Protein AF-A0A914UK37-F1 (afdb_monomer)

Mean predicted aligned error: 8.88 Å

Organism: NCBI:txid2011161

Structure (mmCIF, N/CA/C/O backbone):
data_AF-A0A914UK37-F1
#
_entry.id   AF-A0A914UK37-F1
#
loop_
_atom_site.group_PDB
_atom_site.id
_atom_site.type_symbol
_atom_site.label_atom_id
_atom_site.label_alt_id
_atom_site.label_comp_id
_atom_site.label_asym_id
_atom_site.label_entity_id
_atom_site.label_seq_id
_atom_site.pdbx_PDB_ins_code
_atom_site.Cartn_x
_atom_site.Cartn_y
_atom_site.Cartn_z
_atom_site.occupancy
_atom_site.B_iso_or_equiv
_atom_site.auth_seq_id
_atom_site.auth_comp_id
_atom_site.auth_asym_id
_atom_site.auth_atom_id
_atom_site.pdbx_PDB_model_num
ATOM 1 N N . MET A 1 1 ? 10.185 -21.151 -30.462 1.00 89.12 1 MET A N 1
ATOM 2 C CA . MET A 1 1 ? 11.254 -20.774 -31.412 1.00 89.12 1 MET A CA 1
ATOM 3 C C . MET A 1 1 ? 10.886 -21.357 -32.762 1.00 89.12 1 MET A C 1
ATOM 5 O O . MET A 1 1 ? 10.387 -22.476 -32.774 1.00 89.12 1 MET A O 1
ATOM 9 N N . THR A 1 2 ? 11.044 -20.602 -33.846 1.00 94.75 2 THR A N 1
ATOM 10 C CA . THR A 1 2 ? 10.655 -21.024 -35.210 1.00 94.75 2 THR A CA 1
ATOM 11 C C . THR A 1 2 ? 11.755 -21.825 -35.913 1.00 94.75 2 THR A C 1
ATOM 13 O O . THR A 1 2 ? 11.451 -22.645 -36.771 1.00 94.75 2 THR A O 1
ATOM 16 N N . GLY A 1 3 ? 13.015 -21.637 -35.502 1.00 95.25 3 GLY A N 1
ATOM 17 C CA . GLY A 1 3 ? 14.198 -22.270 -36.097 1.00 95.25 3 GLY A CA 1
ATOM 18 C C . GLY A 1 3 ? 15.073 -21.308 -36.907 1.00 95.25 3 GLY A C 1
ATOM 19 O O . GLY A 1 3 ? 16.205 -21.657 -37.225 1.00 95.25 3 GLY A O 1
ATOM 20 N N . GLU A 1 4 ? 14.591 -20.093 -37.176 1.00 96.44 4 GLU A N 1
ATOM 21 C CA . GLU A 1 4 ? 15.320 -19.070 -37.932 1.00 96.44 4 GLU A CA 1
ATOM 22 C C . GLU A 1 4 ? 16.232 -18.210 -37.039 1.00 96.44 4 GLU A C 1
ATOM 24 O O . GLU A 1 4 ? 15.941 -17.945 -35.866 1.00 96.44 4 GLU A O 1
ATOM 29 N N . CYS A 1 5 ? 17.342 -17.743 -37.618 1.00 94.75 5 CYS A N 1
ATOM 30 C CA . CYS A 1 5 ? 18.281 -16.807 -37.000 1.00 94.75 5 CYS A CA 1
ATOM 31 C C . CYS A 1 5 ? 18.116 -15.429 -37.651 1.00 94.75 5 CYS A C 1
ATOM 33 O O . CYS A 1 5 ? 18.421 -15.255 -38.830 1.00 94.75 5 CYS A O 1
ATOM 35 N N . VAL A 1 6 ? 17.636 -14.448 -36.887 1.00 93.12 6 VAL A N 1
ATOM 36 C CA . VAL A 1 6 ? 17.254 -13.123 -37.397 1.00 93.12 6 VAL A CA 1
ATOM 37 C C . VAL A 1 6 ? 18.080 -12.016 -36.737 1.00 93.12 6 VAL A C 1
ATOM 39 O O . VAL A 1 6 ? 18.501 -12.165 -35.585 1.00 93.12 6 VAL A O 1
ATOM 42 N N . PRO A 1 7 ? 18.356 -10.897 -37.430 1.00 91.31 7 PRO A N 1
ATOM 43 C CA . PRO A 1 7 ? 19.026 -9.755 -36.816 1.00 91.31 7 PRO A CA 1
ATOM 44 C C . PRO A 1 7 ? 18.180 -9.191 -35.666 1.00 91.31 7 PRO A C 1
ATOM 46 O O . PRO A 1 7 ? 16.961 -9.069 -35.773 1.00 91.31 7 PRO A O 1
ATOM 49 N N . THR A 1 8 ? 18.822 -8.835 -34.554 1.00 86.56 8 THR A N 1
ATOM 50 C CA . THR A 1 8 ? 18.132 -8.230 -33.413 1.00 86.56 8 THR A CA 1
ATOM 51 C C . THR A 1 8 ? 17.669 -6.814 -33.735 1.00 86.56 8 THR A C 1
ATOM 53 O O . THR A 1 8 ? 18.366 -6.032 -34.382 1.00 86.56 8 THR A O 1
ATOM 56 N N . GLN A 1 9 ? 16.517 -6.447 -33.185 1.00 78.44 9 GLN A N 1
ATOM 57 C CA . GLN A 1 9 ? 15.942 -5.107 -33.290 1.00 78.44 9 GLN A CA 1
ATOM 58 C C . GLN A 1 9 ? 16.664 -4.042 -32.435 1.00 78.44 9 GLN A C 1
ATOM 60 O O . GLN A 1 9 ? 16.374 -2.857 -32.562 1.00 78.44 9 GLN A O 1
ATOM 65 N N . PHE A 1 10 ? 17.604 -4.434 -31.561 1.00 75.69 10 PHE A N 1
ATOM 66 C CA . PHE A 1 10 ? 18.252 -3.541 -30.582 1.00 75.69 10 PHE A CA 1
ATOM 67 C C . PHE A 1 10 ? 19.760 -3.305 -30.808 1.00 75.69 10 PHE A C 1
ATOM 69 O O . PHE A 1 10 ? 20.467 -2.898 -29.884 1.00 75.69 10 PHE A O 1
ATOM 76 N N . ALA A 1 11 ? 20.282 -3.574 -32.005 1.00 73.56 11 ALA A N 1
ATOM 77 C CA . ALA A 1 11 ? 21.699 -3.386 -32.310 1.00 73.56 11 ALA A CA 1
ATOM 78 C C . ALA A 1 11 ? 22.067 -1.889 -32.385 1.00 73.56 11 ALA A C 1
ATOM 80 O O . ALA A 1 11 ? 21.590 -1.170 -33.257 1.00 73.56 11 ALA A O 1
ATOM 81 N N . ASN A 1 12 ? 22.946 -1.418 -31.493 1.00 70.31 12 ASN A N 1
ATOM 82 C CA . ASN A 1 12 ? 23.379 -0.013 -31.457 1.00 70.31 12 ASN A CA 1
ATOM 83 C C . ASN A 1 12 ? 24.536 0.309 -32.429 1.00 70.31 12 ASN A C 1
ATOM 85 O O . ASN A 1 12 ? 24.833 1.485 -32.636 1.00 70.31 12 ASN A O 1
ATOM 89 N N . SER A 1 13 ? 25.260 -0.684 -32.973 1.00 71.94 13 SER A N 1
ATOM 90 C CA . SER A 1 13 ? 26.410 -0.425 -33.873 1.00 71.94 13 SER A CA 1
ATOM 91 C C . SER A 1 13 ? 26.786 -1.613 -34.765 1.00 71.94 13 SER A C 1
ATOM 93 O O . SER A 1 13 ? 26.962 -1.445 -35.967 1.00 71.94 13 SER A O 1
ATOM 95 N N . THR A 1 14 ? 26.902 -2.817 -34.199 1.00 76.44 14 THR A N 1
ATOM 96 C CA . THR A 1 14 ? 27.171 -4.059 -34.942 1.00 76.44 14 THR A CA 1
ATOM 97 C C . THR A 1 14 ? 25.919 -4.932 -34.984 1.00 76.44 14 THR A C 1
ATOM 99 O O . THR A 1 14 ? 25.254 -5.072 -33.954 1.00 76.44 14 THR A O 1
ATOM 102 N N . PRO A 1 15 ? 25.570 -5.526 -36.141 1.00 78.69 15 PRO A N 1
ATOM 103 C CA . PRO A 1 15 ? 24.414 -6.406 -36.236 1.00 78.69 15 PRO A CA 1
ATOM 104 C C . PRO A 1 15 ? 24.656 -7.653 -35.384 1.00 78.69 15 PRO A C 1
ATOM 106 O O . PRO A 1 15 ? 25.539 -8.461 -35.668 1.00 78.69 15 PRO A O 1
ATOM 109 N N . THR A 1 16 ? 23.873 -7.792 -34.322 1.00 89.00 16 THR A N 1
ATOM 110 C CA . THR A 1 16 ? 23.792 -9.009 -33.516 1.00 89.00 16 THR A CA 1
ATOM 111 C C . THR A 1 16 ? 22.566 -9.808 -33.950 1.00 89.00 16 THR A C 1
ATOM 113 O O . THR A 1 16 ? 21.571 -9.238 -34.390 1.00 89.00 16 THR A O 1
ATOM 116 N N . TYR A 1 17 ? 22.643 -11.133 -33.879 1.00 91.62 17 TYR A N 1
ATOM 117 C CA . TYR A 1 17 ? 21.576 -12.036 -34.316 1.00 91.62 17 TYR A CA 1
ATOM 118 C C . TYR A 1 17 ? 20.986 -12.772 -33.113 1.00 91.62 17 TYR A C 1
ATOM 120 O O . TYR A 1 17 ? 21.673 -12.985 -32.114 1.00 91.62 17 TYR A O 1
ATOM 128 N N . THR A 1 18 ? 19.713 -13.142 -33.198 1.00 91.88 18 THR A N 1
ATOM 129 C CA . THR A 1 18 ? 18.988 -13.887 -32.165 1.00 91.88 18 THR A CA 1
ATOM 130 C C . THR A 1 18 ? 18.052 -14.916 -32.800 1.00 91.88 18 THR A C 1
ATOM 132 O O . THR A 1 18 ? 17.771 -14.864 -33.997 1.00 91.88 18 THR A O 1
ATOM 135 N N . CYS A 1 19 ? 17.576 -15.872 -32.003 1.00 93.31 19 CYS A N 1
ATOM 136 C CA . CYS A 1 19 ? 16.595 -16.856 -32.457 1.00 93.31 19 CYS A CA 1
ATOM 137 C C . CYS A 1 19 ? 15.230 -16.190 -32.656 1.00 93.31 19 CYS A C 1
ATOM 139 O O . CYS A 1 19 ? 14.756 -15.472 -31.773 1.00 93.31 19 CYS A O 1
ATOM 141 N N . GLU A 1 20 ? 14.564 -16.482 -33.770 1.00 94.69 20 GLU A N 1
ATOM 142 C CA . GLU A 1 20 ? 13.185 -16.060 -33.980 1.00 94.69 20 GLU A CA 1
ATOM 143 C C . GLU A 1 20 ? 12.221 -16.867 -33.087 1.00 94.69 20 GLU A C 1
ATOM 145 O O . GLU A 1 20 ? 12.316 -18.092 -32.901 1.00 94.69 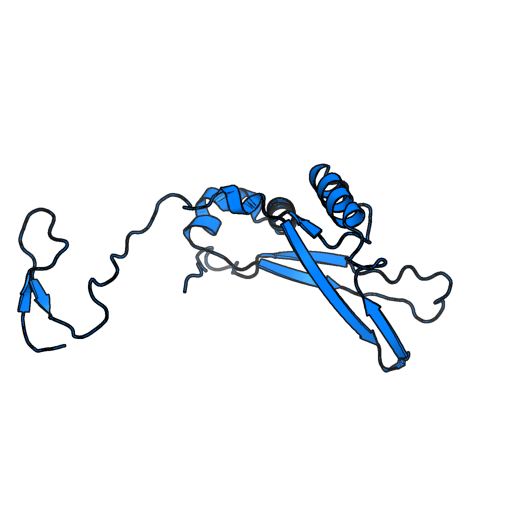20 GLU A O 1
ATOM 150 N N . VAL A 1 21 ? 11.268 -16.151 -32.491 1.00 94.25 21 VAL A N 1
ATOM 151 C CA . VAL A 1 21 ? 10.257 -16.693 -31.583 1.00 94.25 21 VAL A CA 1
ATOM 152 C C . VAL A 1 21 ? 8.861 -16.344 -32.086 1.00 94.25 21 VAL A C 1
ATOM 154 O O . VAL A 1 21 ? 8.637 -15.262 -32.612 1.00 94.25 21 VAL A O 1
ATOM 157 N N . SER A 1 22 ? 7.911 -17.260 -31.892 1.00 95.00 22 SER A N 1
ATOM 158 C CA . SER A 1 22 ? 6.488 -16.997 -32.116 1.00 95.00 22 SER A CA 1
ATOM 159 C C . SER A 1 22 ? 5.863 -16.581 -30.788 1.00 95.00 22 SER A C 1
ATOM 161 O O . SER A 1 22 ? 5.878 -17.370 -29.842 1.00 95.00 22 SER A O 1
ATOM 163 N N . GLY A 1 23 ? 5.335 -15.362 -30.707 1.00 93.50 23 GLY A N 1
ATOM 164 C CA . GLY A 1 23 ? 4.754 -14.798 -29.489 1.00 93.50 23 GLY A CA 1
ATOM 165 C C . GLY A 1 23 ? 4.234 -13.377 -29.703 1.00 93.50 23 GLY A C 1
ATOM 166 O O . GLY A 1 23 ? 4.007 -12.960 -30.837 1.00 93.50 23 GLY A O 1
ATOM 167 N N . TRP A 1 24 ? 4.050 -12.631 -28.611 1.00 94.00 24 TRP A N 1
ATOM 168 C CA . TRP A 1 24 ? 3.720 -11.207 -28.679 1.00 94.00 24 TRP A CA 1
ATOM 169 C C . TRP A 1 24 ? 4.937 -10.407 -29.151 1.00 94.00 24 TRP A C 1
ATOM 171 O O . TRP A 1 24 ? 5.990 -10.428 -28.512 1.00 94.00 24 TRP A O 1
ATOM 181 N N . CYS A 1 25 ? 4.785 -9.720 -30.283 1.00 91.81 25 CYS A N 1
ATOM 182 C CA . CYS A 1 25 ? 5.844 -8.943 -30.919 1.00 91.81 25 CYS A CA 1
ATOM 183 C C . CYS A 1 25 ? 5.433 -7.462 -31.067 1.00 91.81 25 CYS A C 1
ATOM 185 O O . CYS A 1 25 ? 4.285 -7.202 -31.436 1.00 91.81 25 CYS A O 1
ATOM 187 N N . PRO A 1 26 ? 6.354 -6.498 -30.842 1.00 90.62 26 PRO A N 1
ATOM 188 C CA . PRO A 1 26 ? 7.755 -6.698 -30.458 1.00 90.62 26 PRO A CA 1
ATOM 189 C C . PRO A 1 26 ? 7.899 -7.168 -29.004 1.00 90.62 26 PRO A C 1
ATOM 191 O O . PRO A 1 26 ? 7.071 -6.850 -28.156 1.00 90.62 26 PRO A O 1
ATOM 194 N N . THR A 1 27 ? 8.964 -7.920 -28.715 1.00 89.50 27 THR A N 1
ATOM 195 C CA . THR A 1 27 ? 9.286 -8.302 -27.334 1.00 89.50 27 THR A CA 1
ATOM 196 C C . THR A 1 27 ? 9.638 -7.067 -26.514 1.00 89.50 27 THR A C 1
ATOM 198 O O . THR A 1 27 ? 10.308 -6.160 -27.024 1.00 89.50 27 THR A O 1
ATOM 201 N N . GLU A 1 28 ? 9.249 -7.060 -25.241 1.00 89.19 28 GLU A N 1
ATOM 202 C CA . GLU A 1 28 ? 9.623 -6.000 -24.311 1.00 89.19 28 GLU A CA 1
ATOM 203 C C . GLU A 1 28 ? 11.145 -5.812 -24.260 1.00 89.19 28 GLU A C 1
ATOM 205 O O . GLU A 1 28 ? 11.929 -6.765 -24.323 1.00 89.19 28 GLU A O 1
ATOM 210 N N . ARG A 1 29 ? 11.569 -4.551 -24.158 1.00 84.56 29 ARG A N 1
ATOM 211 C CA . ARG A 1 29 ? 12.963 -4.199 -23.922 1.00 84.56 29 ARG A CA 1
ATOM 212 C C . ARG A 1 29 ? 13.151 -3.948 -22.436 1.00 84.56 29 ARG A C 1
ATOM 214 O O . ARG A 1 29 ? 12.669 -2.942 -21.925 1.00 84.56 29 ARG A O 1
ATOM 221 N N . MET A 1 30 ? 13.934 -4.800 -21.786 1.00 75.19 30 MET A N 1
ATOM 222 C CA . MET A 1 30 ? 14.324 -4.584 -20.399 1.00 75.19 30 MET A CA 1
ATOM 223 C C . MET A 1 30 ? 15.205 -3.329 -20.307 1.00 75.19 30 MET A C 1
ATOM 225 O O . MET A 1 30 ? 16.370 -3.329 -20.711 1.00 75.19 30 MET A O 1
ATOM 229 N N . VAL A 1 31 ? 14.623 -2.228 -19.834 1.00 80.25 31 VAL A N 1
ATOM 230 C CA . VAL A 1 31 ? 15.320 -0.966 -19.571 1.00 80.25 31 VAL A CA 1
ATOM 231 C C . VAL A 1 31 ? 15.172 -0.664 -18.090 1.00 80.25 31 VAL A C 1
ATOM 233 O O . VAL A 1 31 ? 14.105 -0.252 -17.644 1.00 80.25 31 VAL A O 1
ATOM 236 N N . ILE A 1 32 ? 16.257 -0.839 -17.335 1.00 73.25 32 ILE A N 1
ATOM 237 C CA . ILE A 1 32 ? 16.293 -0.452 -15.924 1.00 73.25 32 ILE A CA 1
ATOM 238 C C . ILE A 1 32 ? 16.268 1.075 -15.865 1.00 73.25 32 ILE A C 1
ATOM 240 O O . ILE A 1 32 ? 17.204 1.748 -16.315 1.00 73.25 32 ILE A O 1
ATOM 244 N N . ARG A 1 33 ? 15.168 1.634 -15.358 1.00 76.00 33 ARG A N 1
ATOM 245 C CA . ARG A 1 33 ? 15.040 3.078 -15.163 1.00 76.00 33 ARG A CA 1
ATOM 246 C C . ARG A 1 33 ? 15.822 3.488 -13.922 1.00 76.00 33 ARG A C 1
ATOM 248 O O . ARG A 1 33 ? 15.845 2.777 -12.931 1.00 76.00 33 ARG A O 1
ATOM 255 N N . LYS A 1 34 ? 16.448 4.662 -13.983 1.00 83.44 34 LYS A N 1
ATOM 256 C CA . LYS A 1 34 ? 17.148 5.268 -12.835 1.00 83.44 34 LYS A CA 1
ATOM 257 C C . LYS A 1 34 ? 16.252 6.178 -11.996 1.00 83.44 34 LYS A C 1
ATOM 259 O O . LYS A 1 34 ? 16.726 6.767 -11.036 1.00 83.44 34 LYS A O 1
ATOM 264 N N . GLN A 1 35 ? 15.011 6.377 -12.429 1.00 88.44 35 GLN A N 1
ATOM 265 C CA . GLN A 1 35 ? 14.048 7.280 -11.813 1.00 88.44 35 GLN A CA 1
ATOM 266 C C . GLN A 1 35 ? 12.661 6.658 -11.901 1.00 88.44 35 GLN A C 1
ATOM 268 O O . GLN A 1 35 ? 12.326 6.024 -12.911 1.00 88.44 35 GLN A O 1
ATOM 273 N N . ALA A 1 36 ? 11.868 6.874 -10.856 1.00 87.38 36 ALA A N 1
ATOM 274 C CA . ALA A 1 36 ? 10.478 6.462 -10.816 1.00 87.38 36 ALA A CA 1
ATOM 275 C C . ALA A 1 36 ? 9.691 7.164 -11.927 1.00 87.38 36 ALA A C 1
ATOM 277 O O . ALA A 1 36 ? 9.860 8.359 -12.167 1.00 87.38 36 ALA A O 1
ATOM 278 N N . LEU A 1 37 ? 8.819 6.425 -12.615 1.00 88.88 37 LEU A N 1
ATOM 279 C CA . LEU A 1 37 ? 7.954 7.017 -13.640 1.00 88.88 37 LEU A CA 1
ATOM 280 C C . LEU A 1 37 ? 6.836 7.869 -13.022 1.00 88.88 37 LEU A C 1
ATOM 282 O O . LEU A 1 37 ? 6.395 8.832 -13.641 1.00 88.88 37 LEU A O 1
ATOM 286 N N . PHE A 1 38 ? 6.396 7.514 -11.814 1.00 89.69 38 PHE A N 1
ATOM 287 C CA . PHE A 1 38 ? 5.270 8.147 -11.131 1.00 89.69 38 PHE A CA 1
ATOM 288 C C . PHE A 1 38 ? 5.630 8.508 -9.680 1.00 89.69 38 PHE A C 1
ATOM 290 O O . PHE A 1 38 ? 5.078 7.923 -8.747 1.00 89.69 38 PHE A O 1
ATOM 297 N N . PRO A 1 39 ? 6.563 9.454 -9.462 1.00 89.25 39 PRO A N 1
ATOM 298 C CA . PRO A 1 39 ? 6.956 9.865 -8.111 1.00 89.25 39 PRO A CA 1
ATOM 299 C C . PRO A 1 39 ? 5.787 10.484 -7.326 1.00 89.25 39 PRO A C 1
ATOM 301 O O . PRO A 1 39 ? 5.706 10.331 -6.110 1.00 89.25 3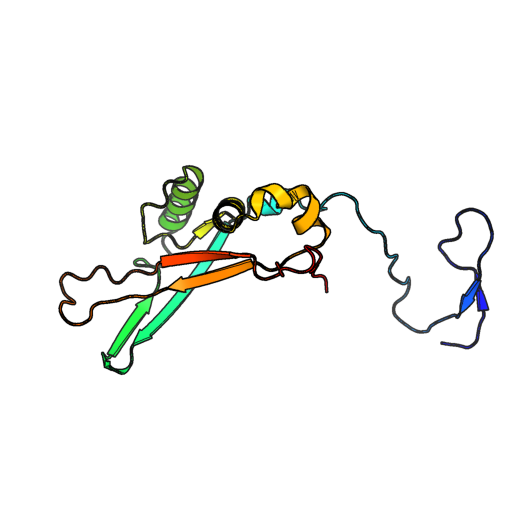9 PRO A O 1
ATOM 304 N N . ASP A 1 40 ? 4.832 11.103 -8.024 1.00 92.62 40 ASP A N 1
ATOM 305 C CA . ASP A 1 40 ? 3.667 11.776 -7.432 1.00 92.62 40 ASP A CA 1
ATOM 306 C C . ASP A 1 40 ? 2.644 10.802 -6.814 1.00 92.62 40 ASP A C 1
ATOM 308 O O . ASP A 1 40 ? 1.708 11.219 -6.136 1.00 92.62 40 ASP A O 1
ATOM 312 N N . VAL A 1 41 ? 2.813 9.484 -6.996 1.00 93.25 41 VAL A N 1
ATOM 313 C CA . VAL A 1 41 ? 1.945 8.470 -6.366 1.00 93.25 41 VAL A CA 1
ATOM 314 C C . VAL A 1 41 ? 2.003 8.548 -4.839 1.00 93.25 41 VAL A C 1
ATOM 316 O O . VAL A 1 41 ? 1.027 8.202 -4.175 1.00 93.25 41 VAL A O 1
ATOM 319 N N . LYS A 1 42 ? 3.088 9.078 -4.259 1.00 90.56 42 LYS A N 1
ATOM 320 C CA . LYS A 1 42 ? 3.165 9.339 -2.813 1.00 90.56 42 LYS A CA 1
ATOM 321 C C . LYS A 1 42 ? 2.099 10.320 -2.310 1.00 90.56 42 LYS A C 1
ATOM 323 O O . LYS A 1 42 ? 1.782 10.295 -1.122 1.00 90.56 42 LYS A O 1
ATOM 328 N N . ASP A 1 43 ? 1.491 11.121 -3.180 1.00 89.12 43 ASP A N 1
ATOM 329 C CA . ASP A 1 43 ? 0.424 12.061 -2.815 1.00 89.12 43 ASP A CA 1
ATOM 330 C C . ASP A 1 43 ? -0.987 11.463 -2.962 1.00 89.12 43 ASP A C 1
ATOM 332 O O . ASP A 1 43 ? -1.990 12.143 -2.732 1.00 89.12 43 ASP A O 1
ATOM 336 N N . PHE A 1 44 ? -1.097 10.183 -3.330 1.00 91.88 44 PHE A N 1
ATOM 337 C CA . PHE A 1 44 ? -2.388 9.506 -3.431 1.00 91.88 44 PHE A CA 1
ATOM 338 C C . PHE A 1 44 ? -3.005 9.276 -2.054 1.00 91.88 44 PHE A C 1
ATOM 340 O O . PHE A 1 44 ? -2.305 9.079 -1.062 1.00 91.88 44 PHE A O 1
ATOM 347 N N . PHE A 1 45 ? -4.336 9.237 -2.011 1.00 88.50 45 PHE A N 1
ATOM 348 C CA . PHE A 1 45 ? -5.093 8.887 -0.814 1.00 88.50 45 PHE A CA 1
ATOM 349 C C . PHE A 1 45 ? -5.628 7.460 -0.909 1.00 88.50 45 PHE A C 1
ATOM 351 O O . PHE A 1 45 ? -6.193 7.056 -1.925 1.00 88.50 45 PHE A O 1
ATOM 358 N N . ILE A 1 46 ? -5.484 6.717 0.181 1.00 90.19 46 ILE A N 1
ATOM 359 C CA . ILE A 1 46 ? -5.908 5.331 0.332 1.00 90.19 46 ILE A CA 1
ATOM 360 C C . ILE A 1 46 ? -7.012 5.282 1.384 1.00 90.19 46 ILE A C 1
ATOM 362 O O . ILE A 1 46 ? -6.791 5.631 2.540 1.00 90.19 46 ILE A O 1
ATOM 366 N N . LEU A 1 47 ? -8.199 4.827 0.979 1.00 88.50 47 LEU A N 1
ATOM 367 C CA . LEU A 1 47 ? -9.297 4.504 1.888 1.00 88.50 47 LEU A CA 1
ATOM 368 C C . LEU A 1 47 ? -9.188 3.041 2.324 1.00 88.50 47 LEU A C 1
ATOM 370 O O . LEU A 1 47 ? -9.274 2.135 1.495 1.00 88.50 47 LEU A O 1
ATOM 374 N N . ILE A 1 48 ? -9.071 2.804 3.626 1.00 88.94 48 ILE A N 1
ATOM 375 C CA . ILE A 1 48 ? -9.076 1.462 4.209 1.00 88.94 48 ILE A CA 1
ATOM 376 C C . ILE A 1 48 ? -10.485 1.176 4.725 1.00 88.94 48 ILE A C 1
ATOM 378 O O . ILE A 1 48 ? -10.942 1.824 5.654 1.00 88.94 48 ILE A O 1
ATOM 382 N N . LYS A 1 49 ? -11.198 0.193 4.169 1.00 88.44 49 LYS A N 1
ATOM 383 C CA . LYS A 1 49 ? -12.479 -0.270 4.736 1.00 88.44 49 LYS A CA 1
ATOM 384 C C . LYS A 1 49 ? -12.245 -1.572 5.489 1.00 88.44 49 LYS A C 1
ATOM 386 O O . LYS A 1 49 ? -11.844 -2.560 4.880 1.00 88.44 49 LYS A O 1
ATOM 391 N N . ALA A 1 50 ? -12.490 -1.577 6.795 1.00 89.62 50 ALA A N 1
ATOM 392 C CA . ALA A 1 50 ? -12.254 -2.735 7.647 1.00 89.62 50 ALA A CA 1
ATOM 393 C C . ALA A 1 50 ? -13.471 -3.037 8.525 1.00 89.62 50 ALA A C 1
ATOM 395 O O . ALA A 1 50 ? -14.015 -2.155 9.187 1.00 89.62 50 ALA A O 1
ATOM 396 N N . PHE A 1 51 ? -13.843 -4.315 8.562 1.00 91.00 51 PHE A N 1
ATOM 397 C CA . PHE A 1 51 ? -14.945 -4.849 9.356 1.00 91.00 51 PHE A CA 1
ATOM 398 C C . PHE A 1 51 ? -14.417 -5.970 10.249 1.00 91.00 51 PHE A C 1
ATOM 400 O O . PHE A 1 51 ? -13.618 -6.794 9.804 1.00 91.00 51 PHE A O 1
ATOM 407 N N . VAL A 1 52 ? -14.868 -6.020 11.500 1.00 92.38 52 VAL A N 1
ATOM 408 C CA . VAL A 1 52 ? -14.512 -7.077 12.453 1.00 92.38 52 VAL A CA 1
ATOM 409 C C . VAL A 1 52 ? -15.765 -7.611 13.136 1.00 92.38 52 VAL A C 1
ATOM 411 O O . VAL A 1 52 ? -16.665 -6.856 13.501 1.00 92.38 52 VAL A O 1
ATOM 414 N N . ARG A 1 53 ? -15.829 -8.931 13.321 1.00 94.06 53 ARG A N 1
ATOM 415 C CA . ARG A 1 53 ? -16.880 -9.598 14.093 1.00 94.06 53 ARG A CA 1
ATOM 416 C C . ARG A 1 53 ? -16.245 -10.343 15.257 1.00 94.06 53 ARG A C 1
ATOM 418 O O . ARG A 1 53 ? -15.294 -11.092 15.060 1.00 94.06 53 ARG A O 1
ATOM 425 N N . PHE A 1 54 ? -16.815 -10.165 16.441 1.00 94.06 54 PHE A N 1
ATOM 426 C CA . PHE A 1 54 ? -16.493 -10.881 17.669 1.00 94.06 54 PHE A CA 1
ATOM 427 C C . PHE A 1 54 ? -17.657 -11.831 17.989 1.00 94.06 54 PHE A C 1
ATOM 429 O O . PHE A 1 54 ? -18.612 -11.417 18.650 1.00 94.06 54 PHE A O 1
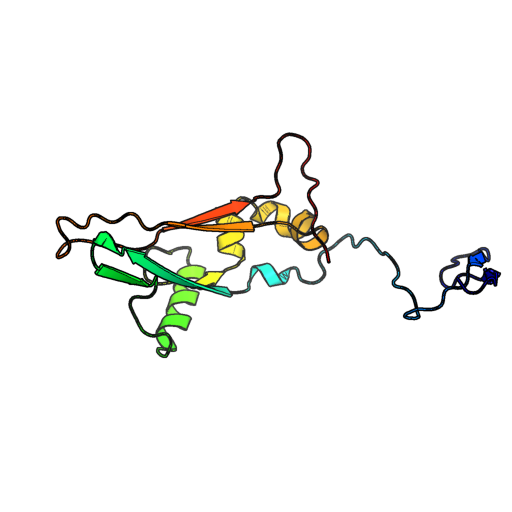ATOM 436 N N . PRO A 1 55 ? -17.633 -13.091 17.502 1.00 95.75 55 PRO A N 1
ATOM 437 C CA . PRO A 1 55 ? -18.806 -13.965 17.536 1.00 95.75 55 PRO A CA 1
ATOM 438 C C . PRO A 1 55 ? -19.262 -14.322 18.950 1.00 95.75 55 PRO A C 1
ATOM 440 O O . PRO A 1 55 ? -20.459 -14.411 19.188 1.00 95.75 55 PRO A O 1
ATOM 443 N N . LEU A 1 56 ? -18.319 -14.481 19.885 1.00 95.12 56 LEU A N 1
ATOM 444 C CA . LEU A 1 56 ? -18.617 -14.825 21.278 1.00 95.12 56 LEU A CA 1
ATOM 445 C C . LEU A 1 56 ? -19.468 -13.756 21.983 1.00 95.12 56 LEU A C 1
ATOM 447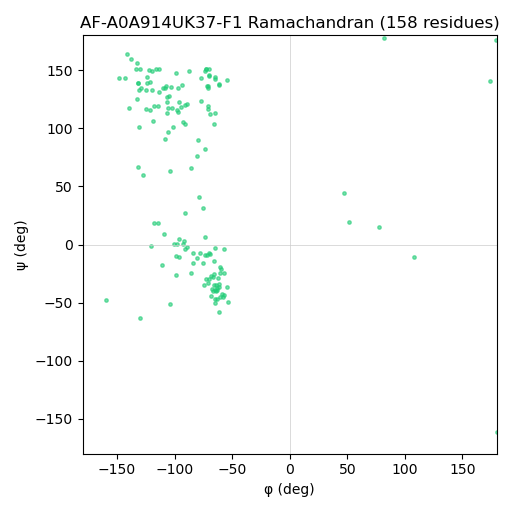 O O . LEU A 1 56 ? -20.307 -14.095 22.808 1.00 95.12 56 LEU A O 1
ATOM 451 N N . PHE A 1 57 ? -19.263 -12.483 21.640 1.00 91.50 57 PHE A N 1
ATOM 452 C CA . PHE A 1 57 ? -19.960 -11.338 22.237 1.00 91.50 57 PHE A CA 1
ATOM 453 C C . PHE A 1 57 ? -21.106 -10.811 21.357 1.00 91.50 57 PHE A C 1
ATOM 455 O O . PHE A 1 57 ? -21.733 -9.813 21.706 1.00 91.50 57 PHE A O 1
ATOM 462 N N . ASP A 1 58 ? -21.337 -11.438 20.198 1.00 90.88 58 ASP A N 1
ATOM 463 C CA . ASP A 1 58 ? -22.247 -10.980 19.140 1.00 90.88 58 ASP A CA 1
ATOM 464 C C . ASP A 1 58 ? -22.085 -9.486 18.791 1.00 90.88 58 ASP A C 1
ATOM 466 O O . ASP A 1 58 ? -23.044 -8.728 18.647 1.00 90.88 58 ASP A O 1
ATOM 470 N N . LYS A 1 59 ? -20.829 -9.037 18.662 1.00 89.44 59 LYS A N 1
ATOM 471 C CA . LYS A 1 59 ? -20.497 -7.663 18.258 1.00 89.44 59 LYS A CA 1
ATOM 472 C C . LYS A 1 59 ? -19.895 -7.643 16.864 1.00 89.44 59 LYS A C 1
ATOM 474 O O . LYS A 1 59 ? -19.014 -8.438 16.545 1.00 89.44 59 LYS A O 1
ATOM 479 N N . SER A 1 60 ? -20.364 -6.715 16.037 1.00 90.94 60 SER A N 1
ATOM 480 C CA . SER A 1 60 ? -19.782 -6.412 14.728 1.00 90.94 60 SER A CA 1
ATOM 481 C C . SER A 1 60 ? -19.451 -4.931 14.684 1.00 90.94 60 SER A C 1
ATOM 483 O O . SER A 1 60 ? -20.271 -4.114 15.094 1.00 90.94 60 SER A O 1
ATOM 485 N N . LEU A 1 61 ? -18.247 -4.605 14.232 1.00 88.06 61 LEU A N 1
ATOM 486 C CA . LEU A 1 61 ? -17.722 -3.248 14.198 1.00 88.06 61 LEU A CA 1
ATOM 487 C C . LEU A 1 61 ? -17.102 -2.969 12.842 1.00 88.06 61 LEU A C 1
ATOM 489 O O . LEU A 1 61 ? -16.660 -3.877 12.135 1.00 88.06 61 LEU A O 1
ATOM 493 N N . GLN A 1 62 ? -17.052 -1.691 12.511 1.00 87.62 62 GLN A N 1
ATOM 494 C CA . GLN A 1 62 ? -16.410 -1.180 11.317 1.00 87.62 62 GLN A CA 1
ATOM 495 C C . GLN A 1 62 ? -15.554 0.017 11.697 1.00 87.62 62 GLN A C 1
ATOM 497 O O . GLN A 1 62 ? -15.844 0.721 12.663 1.00 87.62 62 GLN A O 1
ATOM 502 N N . ASN A 1 63 ? -14.491 0.248 10.941 1.00 83.56 63 ASN A N 1
ATOM 503 C CA . ASN A 1 63 ? -13.544 1.328 11.196 1.00 83.56 63 ASN A CA 1
ATOM 504 C C . ASN A 1 63 ? -14.058 2.736 10.845 1.00 83.56 63 ASN A C 1
ATOM 506 O O . ASN A 1 63 ? -13.286 3.687 10.889 1.00 83.56 63 ASN A O 1
ATOM 510 N N . MET A 1 64 ? -15.335 2.854 10.479 1.00 74.12 64 MET A N 1
ATOM 511 C CA . MET A 1 64 ? -16.005 4.102 10.127 1.00 74.12 64 MET A CA 1
ATOM 512 C C . MET A 1 64 ? -17.237 4.274 11.006 1.00 74.12 64 MET A C 1
ATOM 514 O O . MET A 1 64 ? -18.172 3.478 10.930 1.00 74.12 64 MET A O 1
ATOM 518 N N . LEU A 1 65 ? -17.260 5.321 11.832 1.00 60.81 65 LEU A N 1
ATOM 519 C CA . LEU A 1 65 ? -18.431 5.629 12.659 1.00 60.81 65 LEU A CA 1
ATOM 520 C C . LEU A 1 65 ? -19.589 6.255 11.860 1.00 60.81 65 LEU A C 1
ATOM 522 O O . LEU A 1 65 ? -20.713 6.277 12.356 1.00 60.81 65 LEU A O 1
ATOM 526 N N . ARG A 1 66 ? -19.344 6.747 10.637 1.00 60.88 66 ARG A N 1
ATOM 527 C CA . ARG A 1 66 ? -20.350 7.382 9.766 1.00 60.88 66 ARG A CA 1
ATOM 528 C C . ARG A 1 66 ? -20.326 6.785 8.360 1.00 60.88 66 ARG A C 1
ATOM 530 O O . ARG A 1 66 ? -19.286 6.302 7.912 1.00 60.88 66 ARG A O 1
ATOM 537 N N . ASP A 1 67 ? -21.476 6.810 7.691 1.00 57.62 67 ASP A N 1
ATOM 538 C CA . ASP A 1 67 ? -21.616 6.335 6.313 1.00 57.62 67 ASP A CA 1
ATOM 539 C C . ASP A 1 67 ? -20.804 7.191 5.331 1.00 57.62 67 ASP A C 1
ATOM 541 O O . ASP A 1 67 ? -20.722 8.412 5.447 1.00 57.62 67 ASP A O 1
ATOM 545 N N . LEU A 1 68 ? -20.224 6.524 4.332 1.00 55.19 68 LEU A N 1
ATOM 546 C CA . LEU A 1 68 ? -19.366 7.112 3.294 1.00 55.19 68 LEU A CA 1
ATOM 547 C C . LEU A 1 68 ? -20.092 8.029 2.303 1.00 55.19 68 LEU A C 1
ATOM 549 O O . LEU A 1 68 ? -19.433 8.665 1.483 1.00 55.19 68 LEU A O 1
ATOM 553 N N . ASP A 1 69 ? -21.422 8.078 2.356 1.00 59.28 69 ASP A N 1
ATOM 554 C CA . ASP A 1 69 ? -22.224 8.977 1.520 1.00 59.28 69 ASP A CA 1
ATOM 555 C C . ASP A 1 69 ? -22.091 10.447 1.959 1.00 59.28 69 ASP A C 1
ATOM 557 O O . ASP A 1 69 ? -22.514 11.355 1.244 1.00 59.28 69 ASP A O 1
ATOM 561 N N . ASP A 1 70 ? -21.453 10.696 3.106 1.00 65.69 70 ASP A N 1
ATOM 562 C CA . ASP A 1 70 ? -21.073 12.029 3.550 1.00 65.69 70 ASP A CA 1
ATOM 563 C C . ASP A 1 70 ? -19.788 12.489 2.835 1.00 65.69 70 ASP A C 1
ATOM 565 O O . ASP A 1 70 ? -18.659 12.255 3.276 1.00 65.69 70 ASP A O 1
ATOM 569 N N . THR A 1 71 ? -19.955 13.146 1.684 1.00 64.88 71 THR A N 1
ATOM 570 C CA . THR A 1 71 ? -18.846 13.727 0.907 1.00 64.88 71 THR A CA 1
ATOM 571 C C . THR A 1 71 ? -18.005 14.726 1.703 1.00 64.88 71 THR A C 1
ATOM 573 O O . THR A 1 71 ? -16.833 14.930 1.373 1.00 64.88 71 THR A O 1
ATOM 576 N N . ASP A 1 72 ? -18.575 15.345 2.740 1.00 66.81 72 ASP A N 1
ATOM 577 C CA . ASP A 1 72 ? -17.856 16.295 3.582 1.00 66.81 72 ASP A CA 1
ATOM 578 C C . ASP A 1 72 ? -16.882 15.564 4.520 1.00 66.81 72 ASP A C 1
ATOM 580 O O . ASP A 1 72 ? -15.747 16.014 4.675 1.00 66.81 72 ASP A O 1
ATOM 584 N N . LEU A 1 73 ? -17.236 14.364 5.005 1.00 66.69 73 LEU A N 1
ATOM 585 C CA . LEU A 1 73 ? -16.353 13.522 5.825 1.00 66.69 73 LEU A CA 1
ATOM 586 C C . LEU A 1 73 ? -15.040 13.190 5.102 1.00 66.69 73 LEU A C 1
ATOM 588 O O . LEU A 1 73 ? -13.965 13.289 5.688 1.00 66.69 73 LEU A O 1
ATOM 592 N N . PHE A 1 74 ? -15.106 12.813 3.820 1.00 69.44 74 PHE A N 1
ATOM 593 C CA . PHE A 1 74 ? -13.912 12.452 3.048 1.00 69.44 74 PHE A CA 1
ATOM 594 C C . PHE A 1 74 ? -12.989 13.656 2.822 1.00 69.44 74 PHE A C 1
ATOM 596 O O . PHE A 1 74 ? -11.768 13.532 2.935 1.00 69.44 74 PHE A O 1
ATOM 603 N N . ARG A 1 75 ? -13.563 14.832 2.541 1.00 73.31 75 ARG A N 1
ATOM 604 C CA . ARG A 1 75 ? -12.799 16.075 2.375 1.00 73.31 75 ARG A CA 1
ATOM 60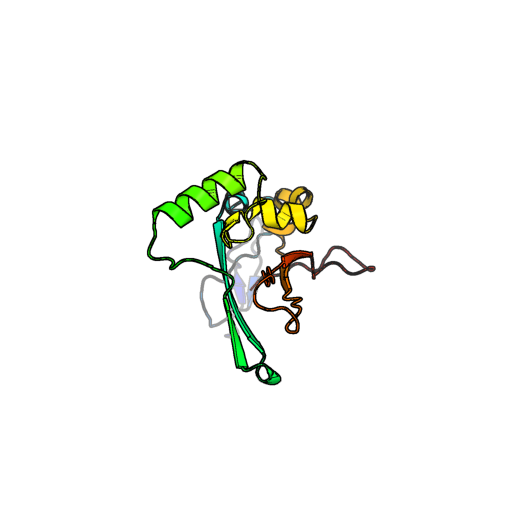5 C C . ARG A 1 75 ? -12.130 16.487 3.686 1.00 73.31 75 ARG A C 1
ATOM 607 O O . ARG A 1 75 ? -10.930 16.760 3.693 1.00 73.31 75 ARG A O 1
ATOM 614 N N . ASP A 1 76 ? -12.870 16.463 4.788 1.00 72.81 76 ASP A N 1
ATOM 615 C CA . ASP A 1 76 ? -12.367 16.852 6.108 1.00 72.81 76 ASP A CA 1
ATOM 616 C C . ASP A 1 76 ? -11.245 15.906 6.569 1.00 72.81 76 ASP A C 1
ATOM 618 O O . ASP A 1 76 ? -10.196 16.347 7.046 1.00 72.81 76 ASP A O 1
ATOM 622 N N . CYS A 1 77 ? -11.411 14.608 6.305 1.00 73.12 77 CYS A N 1
ATOM 623 C CA . CYS A 1 77 ? -10.392 13.574 6.461 1.00 73.12 77 CYS A CA 1
ATOM 624 C C . CYS A 1 77 ? -9.084 13.899 5.730 1.00 73.12 77 CYS A C 1
ATOM 626 O O . CYS A 1 77 ? -7.991 13.818 6.299 1.00 73.12 77 CYS A O 1
ATOM 628 N N . GLN A 1 78 ? -9.178 14.271 4.451 1.00 72.38 78 GLN A N 1
ATOM 629 C CA . GLN A 1 78 ? -8.011 14.639 3.653 1.00 72.38 78 GLN A CA 1
ATOM 630 C C . GLN A 1 78 ? -7.315 15.885 4.214 1.00 72.38 78 GLN A C 1
ATOM 632 O O . GLN A 1 78 ? -6.085 15.947 4.240 1.00 72.38 78 GLN A O 1
ATOM 637 N N . GLU A 1 79 ? -8.073 16.873 4.692 1.00 72.81 79 GLU A N 1
ATOM 638 C CA . GLU A 1 79 ? -7.519 18.089 5.298 1.00 72.81 79 GLU A CA 1
ATOM 639 C C . GLU A 1 79 ? -6.874 17.854 6.671 1.00 72.81 79 GLU A C 1
ATOM 641 O O . GLU A 1 79 ? -5.899 18.526 7.021 1.00 72.81 79 GLU A O 1
ATOM 646 N N . GLN A 1 80 ? -7.387 16.917 7.469 1.00 68.56 80 GLN A N 1
ATOM 647 C CA . GLN A 1 80 ? -6.750 16.495 8.721 1.00 68.56 80 GLN A CA 1
ATOM 648 C C . GLN A 1 80 ? -5.433 15.749 8.458 1.00 68.56 80 GLN A C 1
ATOM 650 O O . GLN A 1 80 ? -4.418 16.076 9.077 1.00 68.56 80 GLN A O 1
ATOM 655 N N . ASN A 1 81 ? -5.415 14.832 7.483 1.00 67.12 81 ASN A N 1
ATOM 656 C CA . ASN A 1 81 ? -4.206 14.109 7.072 1.00 67.12 81 ASN A CA 1
ATOM 657 C C . ASN A 1 81 ? -3.092 15.051 6.609 1.00 67.12 81 ASN A C 1
ATOM 659 O O . ASN A 1 81 ? -1.944 14.884 7.001 1.00 67.12 81 ASN A O 1
ATOM 663 N N . LYS A 1 82 ? -3.423 16.090 5.830 1.00 65.50 82 LYS A N 1
ATOM 664 C CA . LYS A 1 82 ? -2.445 17.106 5.392 1.00 65.50 82 LYS A CA 1
ATOM 665 C C . LYS A 1 82 ? -1.772 17.852 6.547 1.00 65.50 82 LYS A C 1
ATOM 667 O O . LYS A 1 82 ? -0.732 18.468 6.343 1.00 65.50 82 LYS A O 1
ATOM 672 N N . ARG A 1 83 ? -2.380 17.854 7.736 1.00 64.25 83 ARG A N 1
ATOM 673 C CA . ARG A 1 83 ? -1.865 18.533 8.931 1.00 64.25 83 ARG A CA 1
ATOM 674 C C . ARG A 1 83 ? -1.085 17.598 9.860 1.00 64.25 83 ARG A C 1
ATOM 676 O O . ARG A 1 83 ? -0.739 18.041 10.950 1.00 64.25 83 ARG A O 1
ATOM 683 N N . ASP A 1 84 ? -0.863 16.334 9.473 1.00 60.44 84 ASP A N 1
ATOM 684 C CA . ASP A 1 84 ? -0.302 15.266 10.323 1.00 60.44 84 ASP A CA 1
ATOM 685 C C . ASP A 1 84 ? -1.046 15.110 11.673 1.00 60.44 84 ASP A C 1
ATOM 687 O O . ASP A 1 84 ? -0.546 14.521 12.628 1.00 60.44 84 ASP A O 1
ATOM 691 N N . ASN A 1 85 ? -2.279 15.623 11.757 1.00 59.88 85 ASN A N 1
ATOM 692 C CA . ASN A 1 85 ? -3.116 15.627 12.954 1.00 59.88 85 ASN A CA 1
ATOM 693 C C . ASN A 1 85 ? -4.196 14.550 12.824 1.00 59.88 85 ASN A C 1
ATOM 695 O O . ASN A 1 85 ? -5.390 14.840 12.813 1.00 59.88 85 ASN A O 1
ATOM 699 N N . LEU A 1 86 ? -3.768 13.290 12.751 1.00 60.75 86 LEU A N 1
ATOM 700 C CA . LEU A 1 86 ? -4.633 12.099 12.730 1.00 60.75 86 LEU A CA 1
ATOM 701 C C . LEU A 1 86 ? -5.230 11.763 14.108 1.00 60.75 86 LEU A C 1
ATOM 703 O O . LEU A 1 86 ? -5.458 10.606 14.444 1.00 60.75 86 LEU A O 1
ATOM 707 N N . ALA A 1 87 ? -5.478 12.785 14.928 1.00 51.50 87 ALA A N 1
ATOM 708 C CA . ALA A 1 87 ? -6.056 12.627 16.259 1.00 51.50 87 ALA A CA 1
ATOM 709 C C . ALA A 1 87 ? -7.504 12.096 16.224 1.00 51.50 87 ALA A C 1
ATOM 711 O O . ALA A 1 87 ? -8.003 11.656 17.259 1.00 51.50 87 ALA A O 1
ATOM 712 N N . ASP A 1 88 ? -8.156 12.115 15.056 1.00 55.81 88 ASP A N 1
ATOM 713 C CA . ASP A 1 88 ? -9.504 11.588 14.857 1.00 55.81 88 ASP A CA 1
ATOM 714 C C . ASP A 1 88 ? -9.459 10.126 14.383 1.00 55.81 88 ASP A C 1
ATOM 716 O O . ASP A 1 88 ? -9.157 9.818 13.228 1.00 55.81 88 ASP A O 1
ATOM 720 N N . TYR A 1 89 ? -9.789 9.208 15.294 1.00 55.19 89 TYR A N 1
ATOM 721 C CA . TYR A 1 89 ? -9.820 7.754 15.073 1.00 55.19 89 TYR A CA 1
ATOM 722 C C . TYR A 1 89 ? -10.888 7.290 14.060 1.00 55.19 89 TYR A C 1
ATOM 724 O O . TYR A 1 89 ? -10.944 6.104 13.727 1.00 55.19 89 TYR A O 1
ATOM 732 N N . ASP A 1 90 ? -11.703 8.215 13.550 1.00 66.88 90 ASP A N 1
ATOM 733 C CA . ASP A 1 90 ? -12.826 7.947 12.648 1.00 66.88 90 ASP A CA 1
ATOM 734 C C . ASP A 1 90 ? -12.487 8.159 11.166 1.00 66.88 90 ASP A C 1
ATOM 736 O O . ASP A 1 90 ? -13.351 7.973 10.306 1.00 66.88 90 ASP A O 1
ATOM 740 N N . CYS A 1 91 ? -11.243 8.536 10.852 1.00 79.00 91 CYS A N 1
ATOM 741 C CA . CYS A 1 91 ? -10.811 8.813 9.490 1.00 79.00 91 CYS A CA 1
ATOM 742 C C . CYS A 1 91 ? -9.930 7.693 8.910 1.00 79.00 91 CYS A C 1
ATOM 744 O O . CYS A 1 91 ? -8.717 7.685 9.122 1.00 79.00 91 CYS A O 1
ATOM 746 N N . PRO A 1 92 ? -10.477 6.746 8.126 1.00 85.31 92 PRO A N 1
ATOM 747 C CA . PRO A 1 92 ? -9.683 5.667 7.543 1.00 85.31 92 PRO A CA 1
ATOM 748 C C . PRO A 1 92 ? -9.131 6.003 6.146 1.00 85.31 92 PRO A C 1
ATOM 750 O O . PRO A 1 92 ? -8.939 5.112 5.314 1.00 85.31 92 PRO A O 1
ATOM 753 N N . VAL A 1 93 ? -8.934 7.288 5.859 1.00 85.62 93 VAL A N 1
ATOM 754 C CA . VAL A 1 93 ? -8.339 7.782 4.615 1.00 85.62 93 VAL A CA 1
ATOM 755 C C . VAL A 1 93 ? -6.942 8.262 4.955 1.00 85.62 93 VAL A C 1
ATOM 757 O O . VAL A 1 93 ? -6.799 9.074 5.857 1.00 85.62 93 VAL A O 1
ATOM 760 N N . PHE A 1 94 ? -5.929 7.791 4.240 1.00 87.06 94 PHE A N 1
ATOM 761 C CA . PHE A 1 94 ? -4.530 8.104 4.527 1.00 87.06 94 PHE A CA 1
ATOM 762 C C . PHE A 1 94 ? -3.818 8.519 3.250 1.00 87.06 94 PHE A C 1
ATOM 764 O O . PHE A 1 94 ? -4.033 7.898 2.210 1.00 87.06 94 PHE A O 1
ATOM 771 N N . SER A 1 95 ? -2.956 9.534 3.301 1.00 89.00 95 SER A N 1
ATOM 772 C CA . SER A 1 95 ? -2.040 9.755 2.178 1.00 89.00 95 SER A CA 1
ATOM 773 C C . SER A 1 95 ? -0.994 8.637 2.138 1.00 89.00 95 SER A C 1
ATOM 775 O O . SER A 1 95 ? -0.566 8.136 3.182 1.00 89.00 95 SER A O 1
ATOM 777 N N . LEU A 1 96 ? -0.554 8.241 0.943 1.00 92.44 96 LEU A N 1
ATOM 778 C CA . LEU A 1 96 ? 0.512 7.251 0.814 1.00 92.44 96 LEU A CA 1
ATOM 779 C C . LEU A 1 96 ? 1.804 7.769 1.461 1.00 92.44 96 LEU A C 1
ATOM 781 O O . LEU A 1 96 ? 2.479 7.007 2.140 1.00 92.44 96 LEU A O 1
ATOM 785 N N . SER A 1 97 ? 2.098 9.066 1.354 1.00 91.31 97 SER A N 1
ATOM 786 C CA . SER A 1 97 ? 3.217 9.712 2.051 1.00 91.31 97 SER A CA 1
ATOM 787 C C . SER A 1 97 ? 3.153 9.532 3.565 1.00 91.31 97 SER A C 1
ATOM 789 O O . SER A 1 97 ? 4.174 9.225 4.176 1.00 91.31 97 SER A O 1
ATOM 791 N N . TYR A 1 98 ? 1.972 9.679 4.175 1.00 89.69 98 TYR A N 1
ATOM 792 C CA . TYR A 1 98 ? 1.797 9.426 5.605 1.00 89.69 98 TYR A CA 1
ATOM 793 C C . TYR A 1 98 ? 2.081 7.959 5.936 1.00 89.69 98 TYR A C 1
ATOM 795 O O . TYR A 1 98 ? 2.857 7.664 6.840 1.00 89.69 98 TYR A O 1
ATOM 803 N N . ILE A 1 99 ? 1.526 7.032 5.153 1.00 91.81 99 ILE A N 1
ATOM 804 C CA . ILE A 1 99 ? 1.751 5.601 5.362 1.00 91.81 99 ILE A CA 1
ATOM 805 C C . ILE A 1 99 ? 3.239 5.237 5.229 1.00 91.81 99 ILE A C 1
ATOM 807 O O . ILE A 1 99 ? 3.769 4.520 6.075 1.00 91.81 99 ILE A O 1
ATOM 811 N N . LEU A 1 100 ? 3.914 5.753 4.199 1.00 92.75 100 LEU A N 1
ATOM 812 C CA . LEU A 1 100 ? 5.345 5.556 3.962 1.00 92.75 100 LEU A CA 1
ATOM 813 C C . LEU A 1 100 ? 6.195 6.157 5.086 1.00 92.75 100 LEU A C 1
ATOM 815 O O . LEU A 1 100 ? 7.218 5.588 5.458 1.00 92.75 100 LEU A O 1
ATOM 819 N N . LYS A 1 101 ? 5.790 7.304 5.639 1.00 91.88 101 LYS A N 1
ATOM 820 C CA . LYS A 1 101 ? 6.464 7.933 6.780 1.00 91.88 101 LYS A CA 1
ATOM 821 C C . LYS A 1 101 ? 6.357 7.054 8.022 1.00 91.88 101 LYS A C 1
ATOM 823 O O . LYS A 1 101 ? 7.373 6.745 8.635 1.00 91.88 101 LYS A O 1
ATOM 828 N N . GLU A 1 102 ? 5.150 6.601 8.352 1.00 90.62 102 GLU A N 1
ATOM 829 C CA . GLU A 1 102 ? 4.900 5.740 9.515 1.00 90.62 102 GLU A CA 1
ATOM 830 C C . GLU A 1 102 ? 5.533 4.348 9.379 1.00 90.62 102 GLU A C 1
ATOM 832 O O . GLU A 1 102 ? 5.879 3.728 10.384 1.00 90.62 102 GLU A O 1
ATOM 837 N N . SER A 1 103 ? 5.717 3.848 8.152 1.00 92.12 103 SER A N 1
ATOM 838 C CA . SER A 1 103 ? 6.402 2.577 7.901 1.00 92.12 103 SER A CA 1
ATOM 839 C C . SER A 1 103 ? 7.929 2.684 7.844 1.00 92.12 103 SER A C 1
ATOM 841 O O . SER A 1 103 ? 8.585 1.644 7.769 1.00 92.12 103 SER A O 1
ATOM 843 N N . GLY A 1 104 ? 8.494 3.899 7.877 1.00 91.75 104 GLY A N 1
ATOM 844 C CA . GLY A 1 104 ? 9.933 4.151 7.730 1.00 91.75 104 GLY A CA 1
ATOM 845 C C . GLY A 1 104 ? 10.452 4.070 6.288 1.00 91.75 104 GLY A C 1
ATOM 846 O O . GLY A 1 104 ? 11.655 3.996 6.081 1.00 91.75 104 GLY A O 1
ATOM 847 N N . MET A 1 105 ? 9.560 4.085 5.295 1.00 91.94 105 MET A N 1
ATOM 848 C CA . MET A 1 105 ? 9.858 3.895 3.869 1.00 91.94 105 MET A CA 1
ATOM 849 C C . MET A 1 105 ? 9.965 5.205 3.073 1.00 91.94 105 MET A C 1
ATOM 851 O O . MET A 1 105 ? 10.333 5.181 1.901 1.00 91.94 105 MET A O 1
ATOM 855 N N . LEU A 1 106 ? 9.596 6.352 3.656 1.00 92.06 106 LEU A N 1
ATOM 856 C CA . LEU A 1 106 ? 9.475 7.605 2.900 1.00 92.06 106 LEU A CA 1
ATOM 857 C C . LEU A 1 106 ? 10.810 8.106 2.325 1.00 92.06 106 LEU A C 1
ATOM 859 O O . LEU A 1 106 ? 10.828 8.599 1.200 1.00 92.06 106 LEU A O 1
ATOM 863 N N . GLU A 1 107 ? 11.913 7.982 3.069 1.00 90.38 107 GLU A N 1
ATOM 864 C CA . GLU A 1 107 ? 13.234 8.473 2.634 1.00 90.38 107 GLU A CA 1
ATOM 865 C C . GLU A 1 107 ? 13.766 7.709 1.411 1.00 90.38 107 GLU A C 1
ATOM 867 O O . GLU A 1 107 ? 14.359 8.303 0.508 1.00 90.38 107 GLU A O 1
ATOM 872 N N . ASP A 1 108 ? 13.474 6.410 1.340 1.00 89.75 108 ASP A N 1
ATOM 873 C CA . ASP A 1 108 ? 13.908 5.523 0.259 1.00 89.75 108 ASP A CA 1
ATOM 874 C C . ASP A 1 108 ? 12.916 5.471 -0.914 1.00 89.75 108 ASP A C 1
ATOM 876 O O . ASP A 1 108 ? 13.174 4.805 -1.923 1.00 89.75 108 ASP A O 1
ATOM 880 N N . PHE A 1 109 ? 11.781 6.177 -0.821 1.00 90.88 109 PHE A N 1
ATOM 881 C CA . PHE A 1 109 ? 10.698 6.045 -1.791 1.00 90.88 109 PHE A CA 1
ATOM 882 C C . PHE A 1 109 ? 11.122 6.430 -3.209 1.00 90.88 109 PHE A C 1
ATOM 884 O O . PHE A 1 109 ? 11.053 5.606 -4.117 1.00 90.88 109 PHE A O 1
ATOM 891 N N . ASP A 1 110 ? 11.599 7.660 -3.407 1.00 89.88 110 ASP A N 1
ATOM 892 C CA . ASP A 1 110 ? 11.901 8.173 -4.749 1.00 89.88 110 ASP A CA 1
ATOM 893 C C . ASP A 1 110 ? 13.114 7.466 -5.395 1.00 89.88 110 ASP A C 1
ATOM 895 O O . ASP A 1 110 ? 13.207 7.390 -6.623 1.00 89.88 110 ASP A O 1
ATOM 899 N N . ASN A 1 111 ? 14.041 6.949 -4.578 1.00 87.25 111 ASN A N 1
ATOM 900 C CA . ASN A 1 111 ? 15.329 6.413 -5.034 1.00 87.25 111 ASN A CA 1
ATOM 901 C C . ASN A 1 111 ? 15.361 4.889 -5.178 1.00 87.25 111 ASN A C 1
ATOM 903 O O . ASN A 1 111 ? 16.185 4.383 -5.936 1.00 87.25 111 ASN A O 1
ATOM 907 N N . ILE A 1 112 ? 14.526 4.165 -4.431 1.00 87.25 112 ILE A N 1
ATOM 908 C CA . ILE A 1 112 ? 14.555 2.700 -4.381 1.00 87.25 112 ILE A CA 1
ATOM 909 C C . ILE A 1 112 ? 13.144 2.164 -4.603 1.00 87.25 112 ILE A C 1
ATOM 911 O O . ILE A 1 112 ? 12.882 1.543 -5.628 1.00 87.25 112 ILE A O 1
ATOM 915 N N . ILE A 1 113 ? 12.200 2.459 -3.708 1.00 89.81 113 ILE A N 1
ATOM 916 C CA . ILE A 1 113 ? 10.904 1.754 -3.672 1.00 89.81 113 ILE A CA 1
ATOM 917 C C . ILE A 1 113 ? 10.041 2.066 -4.901 1.00 89.81 113 ILE A C 1
ATOM 919 O O . ILE A 1 113 ? 9.390 1.183 -5.446 1.00 89.81 113 ILE A O 1
ATOM 923 N N . ALA A 1 114 ? 10.038 3.303 -5.393 1.00 90.62 114 ALA A N 1
ATOM 924 C CA . ALA A 1 114 ? 9.263 3.682 -6.575 1.00 90.62 114 ALA A CA 1
ATOM 925 C C . ALA A 1 114 ? 9.913 3.236 -7.903 1.00 90.62 114 ALA A C 1
ATOM 927 O O . ALA A 1 114 ? 9.309 3.392 -8.968 1.00 90.62 114 ALA A O 1
ATOM 928 N N . ILE A 1 115 ? 11.142 2.708 -7.855 1.00 88.38 115 ILE A N 1
ATOM 929 C CA . ILE A 1 115 ? 11.899 2.219 -9.016 1.00 88.38 115 ILE A CA 1
ATOM 930 C C . ILE A 1 115 ? 11.897 0.694 -9.052 1.00 88.38 115 ILE A C 1
ATOM 932 O O . ILE A 1 115 ? 11.588 0.101 -10.082 1.00 88.38 115 ILE A O 1
ATOM 936 N N . GLU A 1 116 ? 12.262 0.083 -7.932 1.00 87.12 116 GLU A N 1
ATOM 937 C CA . GLU A 1 116 ? 12.441 -1.356 -7.767 1.00 87.12 116 GLU A CA 1
ATOM 938 C C . GLU A 1 116 ? 11.183 -2.023 -7.184 1.00 87.12 116 GLU A C 1
ATOM 940 O O . GLU A 1 116 ? 11.062 -3.244 -7.182 1.00 87.12 116 GLU A O 1
ATOM 945 N N . GLY A 1 117 ? 10.207 -1.252 -6.713 1.00 88.19 117 GLY A N 1
ATOM 946 C CA . GLY A 1 117 ? 9.036 -1.784 -6.027 1.00 88.19 117 GLY A CA 1
ATOM 947 C C . GLY A 1 117 ? 9.317 -2.087 -4.557 1.00 88.19 117 GLY A C 1
ATOM 948 O O . GLY A 1 117 ? 10.426 -1.914 -4.053 1.00 88.19 117 GLY A O 1
ATOM 949 N N . GLY A 1 118 ? 8.275 -2.527 -3.858 1.00 89.06 118 GLY A N 1
ATOM 950 C CA . GLY A 1 118 ? 8.391 -2.977 -2.481 1.00 89.06 118 GLY A CA 1
ATOM 951 C C . GLY A 1 118 ? 7.063 -3.410 -1.874 1.00 89.06 118 GLY A C 1
ATOM 952 O O . GLY A 1 118 ? 6.003 -3.297 -2.496 1.00 89.06 118 GLY A O 1
ATOM 953 N N . VAL A 1 119 ? 7.123 -3.912 -0.642 1.00 91.19 119 VAL A N 1
ATOM 954 C CA . VAL A 1 119 ? 5.981 -4.499 0.065 1.00 91.19 119 VAL A CA 1
ATOM 955 C C . VAL A 1 119 ? 5.715 -3.769 1.376 1.00 91.19 119 VAL A C 1
ATOM 957 O O . VAL A 1 119 ? 6.488 -3.823 2.334 1.00 91.19 119 VAL A O 1
ATOM 960 N N . LEU A 1 120 ? 4.546 -3.138 1.437 1.00 92.56 120 L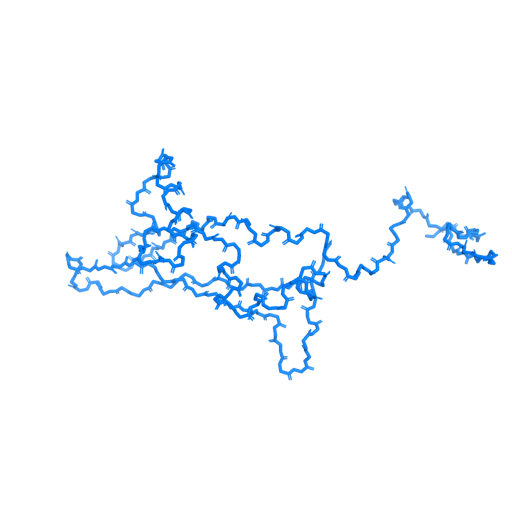EU A N 1
ATOM 961 C CA . LEU A 1 120 ? 4.024 -2.445 2.606 1.00 92.56 120 LEU A CA 1
ATOM 962 C C . LEU A 1 120 ? 2.924 -3.281 3.273 1.00 92.56 120 LEU A C 1
ATOM 964 O O . LEU A 1 120 ? 1.941 -3.677 2.647 1.00 92.56 120 LEU A O 1
ATOM 968 N N . GLY A 1 121 ? 3.062 -3.498 4.575 1.00 94.00 121 GLY A N 1
ATOM 969 C CA . GLY A 1 121 ? 2.068 -4.126 5.431 1.00 94.00 121 GLY A CA 1
ATOM 970 C C . GLY A 1 121 ? 1.222 -3.100 6.173 1.00 94.00 121 GLY A C 1
ATOM 971 O O . GLY A 1 121 ? 1.748 -2.173 6.792 1.00 94.00 121 GLY A O 1
ATOM 972 N N . VAL A 1 122 ? -0.094 -3.322 6.182 1.00 94.69 122 VAL A N 1
ATOM 973 C CA . VAL A 1 122 ? -1.055 -2.536 6.962 1.00 94.69 122 VAL A CA 1
ATOM 974 C C . VAL A 1 122 ? -1.755 -3.441 7.967 1.00 94.69 122 VAL A C 1
ATOM 976 O O . VAL A 1 122 ? -2.437 -4.392 7.593 1.00 94.69 122 VAL A O 1
ATOM 979 N N . THR A 1 123 ? -1.602 -3.149 9.256 1.00 94.25 123 THR A N 1
ATOM 980 C CA . THR A 1 123 ? -2.294 -3.868 10.333 1.00 94.25 123 THR A CA 1
ATOM 981 C C . THR A 1 123 ? -3.399 -3.000 10.914 1.00 94.25 123 THR A C 1
ATOM 983 O O . THR A 1 123 ? -3.122 -1.925 11.439 1.00 94.25 123 THR A O 1
ATOM 986 N N . VAL A 1 124 ? -4.636 -3.498 10.884 1.00 92.56 124 VAL A N 1
ATOM 987 C CA . VAL A 1 124 ? -5.789 -2.884 11.560 1.00 92.56 124 VAL A CA 1
ATOM 988 C C . VAL A 1 124 ? -6.054 -3.654 12.853 1.00 92.56 124 VAL A C 1
ATOM 990 O O . VAL A 1 124 ? -6.604 -4.755 12.837 1.00 92.56 124 VAL A O 1
ATOM 993 N N . LYS A 1 125 ? -5.614 -3.105 13.986 1.00 91.50 125 LYS A N 1
ATOM 994 C CA . LYS A 1 125 ? -5.686 -3.760 15.295 1.00 91.50 125 LYS A CA 1
ATOM 995 C C . LYS A 1 125 ? -6.922 -3.314 1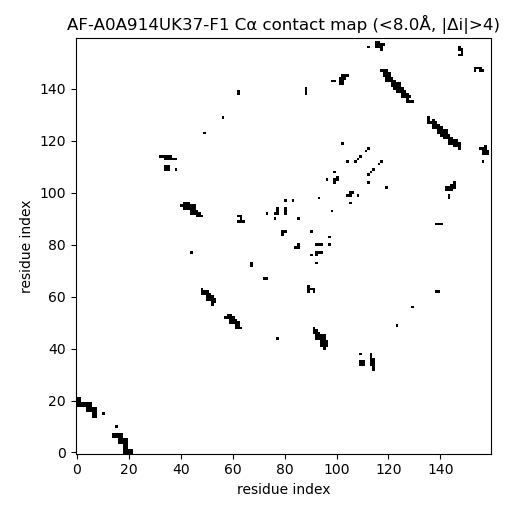6.069 1.00 91.50 125 LYS A C 1
ATOM 997 O O . LYS A 1 125 ? -7.053 -2.141 16.401 1.00 91.50 125 LYS A O 1
ATOM 1002 N N . TRP A 1 126 ? -7.751 -4.279 16.450 1.00 91.19 126 TRP A N 1
ATOM 1003 C CA . TRP A 1 126 ? -8.885 -4.095 17.353 1.00 91.19 126 TRP A CA 1
ATOM 1004 C C . TRP A 1 126 ? -8.541 -4.696 18.714 1.00 91.19 126 TRP A C 1
ATOM 1006 O O . TRP A 1 126 ? -8.267 -5.890 18.809 1.00 91.19 126 TRP A O 1
ATOM 1016 N N . ASN A 1 127 ? -8.507 -3.870 19.757 1.00 89.25 127 ASN A N 1
ATOM 1017 C CA . ASN A 1 127 ? -8.270 -4.318 21.127 1.00 89.25 127 ASN A CA 1
ATOM 1018 C C . ASN A 1 127 ? -9.341 -3.712 22.030 1.00 89.25 127 ASN A C 1
ATOM 1020 O O . ASN A 1 127 ? -9.266 -2.524 22.338 1.00 89.25 127 ASN A O 1
ATOM 1024 N N . CYS A 1 128 ? -10.346 -4.508 22.385 1.00 88.56 128 CYS A N 1
ATOM 1025 C CA . CYS A 1 128 ? -11.595 -4.006 22.939 1.00 88.56 128 CYS A CA 1
ATOM 1026 C C . CYS A 1 128 ? -11.972 -4.719 24.229 1.00 88.56 128 CYS A C 1
ATOM 1028 O O . CYS A 1 128 ? -11.926 -5.944 24.291 1.00 88.56 128 CYS A O 1
ATOM 1030 N N . GLU A 1 129 ? -12.383 -3.930 25.221 1.00 88.62 129 GLU A N 1
ATOM 1031 C CA . GLU A 1 129 ? -12.892 -4.410 26.505 1.00 88.62 129 GLU A CA 1
ATOM 1032 C C . GLU A 1 129 ? -14.419 -4.591 26.473 1.00 88.62 129 GLU A C 1
ATOM 1034 O O . GLU A 1 129 ? -15.178 -3.619 26.495 1.00 88.62 129 GLU A O 1
ATOM 1039 N N . PHE A 1 130 ? -14.903 -5.828 26.381 1.00 88.69 130 PHE A N 1
ATOM 1040 C CA . PHE A 1 130 ? -16.345 -6.075 26.258 1.00 88.69 130 PHE A CA 1
ATOM 1041 C C . PHE A 1 130 ? -17.095 -6.006 27.593 1.00 88.69 130 PHE A C 1
ATOM 1043 O O . PHE A 1 130 ? -18.322 -5.902 27.571 1.00 88.69 130 PHE A O 1
ATOM 1050 N N . ASP A 1 131 ? -16.389 -5.975 28.727 1.00 86.19 131 ASP A N 1
ATOM 1051 C CA . ASP A 1 131 ? -17.007 -5.963 30.057 1.00 86.19 131 ASP A CA 1
ATOM 1052 C C . ASP A 1 131 ? -17.717 -4.636 30.388 1.00 86.19 131 ASP A C 1
ATOM 1054 O O . ASP A 1 131 ? -18.709 -4.629 31.117 1.00 86.19 131 ASP A O 1
ATOM 1058 N N . ASN A 1 132 ? -17.256 -3.507 29.834 1.00 79.69 132 ASN A N 1
ATOM 1059 C CA . ASN A 1 132 ? -17.837 -2.175 30.061 1.00 79.69 132 ASN A CA 1
ATOM 1060 C C . ASN A 1 132 ? -18.155 -1.455 28.742 1.00 79.69 132 ASN A C 1
ATOM 1062 O O . ASN A 1 132 ? -17.618 -0.387 28.441 1.00 79.69 132 ASN A O 1
ATOM 1066 N N . TRP A 1 133 ? -19.017 -2.075 27.934 1.00 75.81 133 TRP A N 1
ATOM 1067 C CA . TRP A 1 133 ? -19.347 -1.618 26.581 1.00 75.81 133 TRP A CA 1
ATOM 1068 C C . TRP A 1 133 ? -19.834 -0.160 26.502 1.00 75.81 133 TRP A C 1
ATOM 1070 O O . TRP A 1 133 ? -19.490 0.536 25.552 1.00 75.81 133 TRP A O 1
ATOM 1080 N N . GLU A 1 134 ? -20.599 0.320 27.487 1.00 68.25 134 GLU A N 1
ATOM 1081 C CA . GLU A 1 134 ? -21.203 1.665 27.468 1.00 68.25 134 GLU A CA 1
ATOM 1082 C C . GLU A 1 134 ? -20.172 2.803 27.524 1.00 68.25 134 GLU A C 1
ATOM 1084 O O . GLU A 1 134 ? -20.427 3.884 26.999 1.00 68.25 134 GLU A O 1
ATOM 1089 N N . ASN A 1 135 ? -18.986 2.543 28.084 1.00 62.56 135 ASN A N 1
ATOM 1090 C CA . ASN A 1 135 ? -17.878 3.500 28.153 1.00 62.56 135 ASN A CA 1
ATOM 1091 C C . ASN A 1 135 ? -16.711 3.133 27.221 1.00 62.56 135 ASN A C 1
ATOM 1093 O O . ASN A 1 135 ? -15.632 3.722 27.329 1.00 62.56 135 ASN A O 1
ATOM 1097 N N . ASN A 1 136 ? -16.878 2.140 26.343 1.00 63.88 136 ASN A N 1
ATOM 1098 C CA . ASN A 1 136 ? -15.766 1.601 25.574 1.00 63.88 136 ASN A CA 1
ATOM 1099 C C . ASN A 1 136 ? -15.577 2.324 24.232 1.00 63.88 136 ASN A C 1
ATOM 1101 O O . ASN A 1 136 ? -16.424 2.268 23.342 1.00 63.88 136 ASN A O 1
ATOM 1105 N N . THR A 1 137 ? -14.403 2.922 24.042 1.00 70.06 137 THR A N 1
ATOM 1106 C CA . THR A 1 137 ? -13.910 3.408 22.748 1.00 70.06 137 THR A CA 1
ATOM 1107 C C . THR A 1 137 ? -13.219 2.267 21.996 1.00 70.06 137 THR A C 1
ATOM 1109 O O . THR A 1 137 ? -12.007 2.259 21.777 1.00 70.06 137 THR A O 1
ATOM 1112 N N . CYS A 1 138 ? -13.994 1.250 21.607 1.00 84.00 138 CYS A N 1
ATOM 1113 C CA . CYS A 1 138 ? -13.497 0.148 20.782 1.00 84.00 138 CYS A CA 1
ATOM 1114 C C . CYS A 1 138 ? -13.303 0.621 19.330 1.00 84.00 138 CYS A C 1
ATOM 1116 O O . CYS A 1 138 ? -14.165 0.438 18.472 1.00 84.00 138 CYS A O 1
ATOM 1118 N N . GLN A 1 139 ? -12.159 1.256 19.078 1.00 83.31 139 GLN A N 1
ATOM 1119 C CA . GLN A 1 139 ? -11.745 1.789 17.780 1.00 83.31 139 GLN A CA 1
ATOM 1120 C C . GLN A 1 139 ? -10.492 1.066 17.258 1.00 83.31 139 GLN A C 1
ATOM 1122 O O . GLN A 1 139 ? -9.672 0.575 18.048 1.00 83.31 139 GLN A O 1
ATOM 1127 N N . PRO A 1 140 ? -10.318 0.980 15.930 1.00 88.06 140 PRO A N 1
ATOM 1128 C CA . PRO A 1 140 ? -9.146 0.354 15.344 1.00 88.06 140 PRO A CA 1
ATOM 1129 C C . PRO A 1 140 ? -7.906 1.235 15.495 1.00 88.06 140 PRO A C 1
ATOM 1131 O O . PRO A 1 140 ? -7.969 2.460 15.449 1.00 88.06 140 PRO A O 1
ATOM 1134 N N . LYS A 1 141 ? -6.746 0.587 15.596 1.00 88.12 141 LYS A N 1
ATOM 1135 C CA . LYS A 1 141 ? -5.432 1.227 15.486 1.00 88.12 141 LYS A CA 1
ATOM 1136 C C . LYS A 1 141 ? -4.722 0.728 14.238 1.00 88.12 141 LYS A C 1
ATOM 1138 O O . LYS A 1 141 ? -4.638 -0.483 14.033 1.00 88.12 141 LYS A O 1
ATOM 1143 N N . TYR A 1 142 ? -4.191 1.646 13.441 1.00 89.88 142 TYR A N 1
ATOM 1144 C CA . TYR A 1 142 ? -3.438 1.328 12.231 1.00 89.88 142 TYR A CA 1
ATOM 1145 C C . TYR A 1 142 ? -1.947 1.266 12.540 1.00 89.88 142 TYR A C 1
ATOM 1147 O O . TYR A 1 142 ? -1.426 2.084 13.294 1.00 89.88 142 TYR A O 1
ATOM 1155 N N . ILE A 1 143 ? -1.268 0.267 11.986 1.00 92.00 143 ILE A N 1
ATOM 1156 C CA . ILE A 1 143 ? 0.183 0.117 12.081 1.00 92.00 143 ILE A CA 1
ATOM 1157 C C . ILE A 1 143 ? 0.694 -0.176 10.677 1.00 92.00 143 ILE A C 1
ATOM 1159 O O . ILE A 1 143 ? 0.247 -1.138 10.047 1.00 92.00 143 ILE A O 1
ATOM 1163 N N . PHE A 1 144 ? 1.638 0.636 10.218 1.00 93.50 144 PHE A N 1
ATOM 1164 C CA . PHE A 1 144 ? 2.252 0.531 8.900 1.00 93.50 144 PHE A CA 1
ATOM 1165 C C . PHE A 1 144 ? 3.685 0.031 9.046 1.00 93.50 144 PHE A C 1
ATOM 1167 O O . PHE A 1 144 ? 4.399 0.462 9.950 1.00 93.50 144 PHE A O 1
ATOM 1174 N N . ARG A 1 145 ? 4.095 -0.933 8.218 1.00 92.88 145 ARG A N 1
ATOM 1175 C CA . ARG A 1 145 ? 5.442 -1.523 8.268 1.00 92.88 145 ARG A CA 1
ATOM 1176 C C . ARG A 1 145 ? 5.898 -1.952 6.891 1.00 92.88 145 ARG A C 1
ATOM 1178 O O . ARG A 1 145 ? 5.106 -2.495 6.129 1.00 92.88 145 ARG A O 1
ATOM 1185 N N . GLN A 1 146 ? 7.180 -1.792 6.617 1.00 91.25 146 GLN A N 1
ATOM 1186 C CA . GLN A 1 146 ? 7.817 -2.460 5.495 1.00 91.25 146 GLN A CA 1
ATOM 1187 C C . GLN A 1 146 ? 7.936 -3.970 5.773 1.00 91.25 146 GLN A C 1
ATOM 1189 O O . GLN A 1 146 ? 8.266 -4.362 6.894 1.00 91.25 146 GLN A O 1
ATOM 1194 N N . LEU A 1 147 ? 7.624 -4.820 4.790 1.00 90.25 147 LEU A N 1
ATOM 1195 C CA . LEU A 1 147 ? 7.612 -6.286 4.951 1.00 90.25 147 LEU A CA 1
ATOM 1196 C C . LEU A 1 147 ? 8.722 -7.009 4.185 1.00 90.25 147 LEU A C 1
ATOM 1198 O O . LEU A 1 147 ? 9.006 -8.167 4.476 1.00 90.25 147 LEU A O 1
ATOM 1202 N N . ASP A 1 148 ? 9.327 -6.352 3.207 1.00 83.56 148 ASP A N 1
ATOM 1203 C CA . ASP A 1 148 ? 10.337 -6.907 2.304 1.00 83.56 148 ASP A CA 1
ATOM 1204 C C . ASP A 1 148 ? 11.785 -6.692 2.792 1.00 83.56 148 ASP A C 1
ATOM 1206 O O . ASP A 1 148 ? 12.733 -7.180 2.177 1.00 83.56 148 ASP A O 1
ATOM 1210 N N . VAL A 1 149 ? 11.988 -6.049 3.947 1.00 73.50 149 VAL A N 1
ATOM 1211 C CA . VAL A 1 149 ? 13.313 -5.938 4.579 1.00 73.50 149 VAL A CA 1
ATOM 1212 C C . VAL A 1 149 ? 13.678 -7.255 5.260 1.00 73.50 149 VAL A C 1
ATOM 1214 O O . VAL A 1 149 ? 12.980 -7.726 6.157 1.00 73.50 149 VAL A O 1
ATOM 1217 N N . THR A 1 150 ? 14.819 -7.831 4.880 1.00 59.94 150 THR A N 1
ATOM 1218 C CA . THR A 1 150 ? 15.438 -8.959 5.593 1.00 59.94 150 THR A CA 1
ATOM 1219 C C . THR A 1 150 ? 16.852 -8.593 6.033 1.00 59.94 150 THR A C 1
ATOM 1221 O O . THR A 1 150 ? 17.541 -7.848 5.336 1.00 59.94 150 THR A O 1
ATOM 1224 N N . ASP A 1 151 ? 17.323 -9.171 7.144 1.00 57.06 151 ASP A N 1
ATOM 1225 C CA . ASP A 1 151 ? 18.653 -8.921 7.742 1.00 57.06 151 ASP A CA 1
ATOM 1226 C C . ASP A 1 151 ? 19.850 -9.197 6.803 1.00 57.06 151 ASP A C 1
ATOM 1228 O O . ASP A 1 151 ? 21.000 -8.968 7.171 1.00 57.06 151 ASP A O 1
ATOM 1232 N N . SER A 1 152 ? 19.616 -9.708 5.588 1.00 49.66 152 SER A N 1
ATOM 1233 C CA . SER A 1 152 ? 20.673 -10.183 4.692 1.00 49.66 152 SER A CA 1
ATOM 1234 C C . SER A 1 152 ? 20.777 -9.488 3.332 1.00 49.66 152 SER A C 1
ATOM 1236 O O . SER A 1 152 ? 21.709 -9.833 2.606 1.00 49.66 152 SER A O 1
ATOM 1238 N N . LYS A 1 153 ? 19.907 -8.516 2.993 1.00 46.41 153 LYS A N 1
ATOM 1239 C CA . LYS A 1 153 ? 20.060 -7.543 1.878 1.00 46.41 153 LYS A CA 1
ATOM 1240 C C . LYS A 1 153 ? 18.793 -6.677 1.713 1.00 46.41 153 LYS A C 1
ATOM 1242 O O . LYS A 1 153 ? 17.699 -7.237 1.719 1.00 46.41 153 LYS A O 1
ATOM 1247 N N . PRO A 1 154 ? 18.912 -5.369 1.420 1.00 49.66 154 PRO A N 1
ATOM 1248 C CA . PRO A 1 154 ? 17.781 -4.505 1.059 1.00 49.66 154 PRO A CA 1
ATOM 1249 C C . PRO A 1 154 ? 17.342 -4.688 -0.413 1.00 49.66 154 PRO A C 1
ATOM 1251 O O . PRO A 1 154 ? 17.113 -3.712 -1.109 1.00 49.66 154 PRO A O 1
ATOM 1254 N N . THR A 1 155 ? 17.296 -5.923 -0.934 1.00 49.50 155 THR A N 1
ATOM 1255 C CA . THR A 1 155 ? 17.099 -6.188 -2.381 1.00 49.50 155 THR A CA 1
ATOM 1256 C C . THR A 1 155 ? 15.834 -6.976 -2.718 1.00 49.50 155 THR A C 1
ATOM 1258 O O . THR A 1 155 ? 15.770 -7.587 -3.783 1.00 49.50 155 THR A O 1
ATOM 1261 N N . ALA A 1 156 ? 14.841 -7.041 -1.833 1.00 55.88 156 ALA A N 1
ATOM 1262 C CA . ALA A 1 156 ? 13.553 -7.627 -2.199 1.00 55.88 156 ALA A CA 1
ATOM 1263 C C . ALA A 1 156 ? 12.716 -6.585 -2.963 1.00 55.88 156 ALA A C 1
ATOM 1265 O O . ALA A 1 156 ? 11.821 -5.957 -2.418 1.00 55.88 156 ALA A O 1
ATOM 1266 N N . SER A 1 157 ? 13.083 -6.397 -4.229 1.00 72.56 157 SER A N 1
ATOM 1267 C CA . SER A 1 157 ? 12.344 -5.667 -5.265 1.00 72.56 157 SER A CA 1
ATOM 1268 C C . SER A 1 157 ? 11.123 -6.490 -5.716 1.00 72.56 157 SER A C 1
ATOM 1270 O O . SER A 1 157 ? 11.151 -7.722 -5.624 1.00 72.56 157 SER A O 1
ATOM 1272 N N . TRP A 1 158 ? 10.040 -5.841 -6.164 1.00 80.62 158 TRP A N 1
ATOM 1273 C CA . TRP A 1 158 ? 8.797 -6.518 -6.569 1.00 80.62 158 TRP A CA 1
ATOM 1274 C C . TRP A 1 158 ? 8.173 -5.904 -7.834 1.00 80.62 158 TRP A C 1
ATOM 1276 O O . TRP A 1 158 ? 7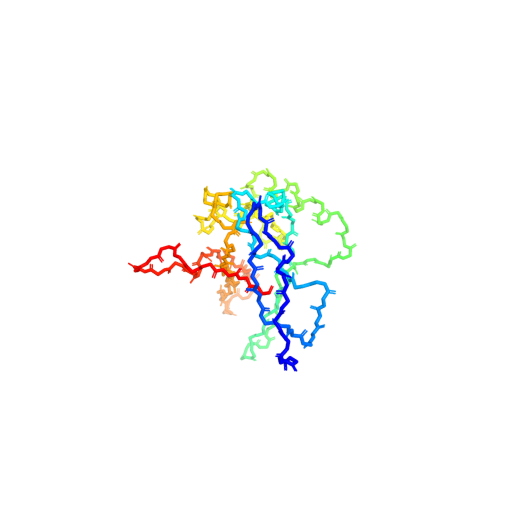.726 -4.756 -7.810 1.00 80.62 158 TRP A O 1
ATOM 1286 N N . ASP A 1 159 ? 8.077 -6.698 -8.905 1.00 85.06 159 ASP A N 1
ATOM 1287 C CA . ASP A 1 159 ? 7.468 -6.368 -10.203 1.00 85.06 159 ASP A CA 1
ATOM 1288 C C . ASP A 1 159 ? 6.614 -7.538 -10.753 1.00 85.06 159 ASP A C 1
ATOM 1290 O O . ASP A 1 159 ? 6.748 -8.676 -10.294 1.00 85.06 159 ASP A O 1
ATOM 1294 N N . PHE A 1 160 ? 5.682 -7.262 -11.679 1.00 87.75 160 PHE A N 1
ATOM 1295 C CA . PHE A 1 160 ? 4.793 -8.256 -12.308 1.00 87.75 160 PHE A CA 1
ATOM 1296 C C . PHE A 1 160 ? 4.442 -7.907 -13.758 1.00 87.75 160 PHE A C 1
ATOM 1298 O O . PHE A 1 160 ? 4.476 -6.703 -14.103 1.00 87.75 160 PHE A O 1
#

Secondary structure (DSSP, 8-state):
--S-EEE-TT-SSS--EEE---SSSSPP-----SS-S-GGGGG-EEE---EEEEGGGTEEEES-SS-TT-HHHHHHHHHHHTTT----TT--EEEHHHHHHHTT-TTTIIIIIHHH---EEEEEEE---GGGGGG----EEEEEEESS-BTTBS------

Nearest PDB structures (foldseek):
  6vij-assembly1_A  TM=5.080E-01  e=7.469E+00  Mus musculus
  6vih-assembly3_A  TM=5.537E-01  e=9.561E+00  Mus musculus

Foldseek 3Di:
DPADWAFDPPDPDDTDIDDDDPDDPPDDDDDQDQWFPCLVLLQDKDADWDWDADVVLRDIDIQAPDDPVPPVLQVVLSVCQVVVNPVDSRRRIHRSNRLCVQQVNNVCVGRDCSRQNFDKDKDWDFDWDPPCVVPTPRHTDIHIHGDQDDPPDPRSGDDD

Solvent-accessible surface area (backbone atoms only — not comparable to full-atom values): 10156 Å² total; per-residue (Å²): 106,75,83,50,81,39,75,49,95,78,55,89,83,61,92,44,72,41,75,37,67,83,74,78,77,81,69,87,76,94,69,88,65,96,58,34,91,63,68,69,57,41,74,38,74,46,76,63,89,52,74,51,73,44,76,93,77,74,43,74,50,57,51,51,89,65,72,82,86,43,66,63,58,58,52,52,31,52,57,33,49,77,65,76,52,70,82,56,75,58,52,48,52,39,38,40,45,57,46,27,50,67,28,71,43,47,88,46,27,66,81,42,36,56,57,46,29,62,46,79,42,79,44,80,44,77,76,67,66,77,89,52,55,95,80,48,85,70,54,58,42,80,46,45,34,64,65,44,73,50,102,84,52,94,70,51,56,50,88,134

Sequence (160 aa):
MTGECVPTQFANSTPTYTCEVSGWCPTERMVIRKQALFPDVKDFFILIKAFVRFPLFDKSLQNMLRDLDDTDLFRDCQEQNKRDNLADYDCPVFSLSYILKESGMLEDFDNIIAIEGGVLGVTVKWNCEFDNWENNTCQPKYIFRQLDVTDSKPTASWDF

pLDDT: mean 82.19, std 12.64, range [46.41, 96.44]

Radius of gyration: 23.97 Å; Cα contacts (8 Å, |Δi|>4): 203; chains: 1; bounding box: 49×41×68 Å

InterPro domains:
  IPR02730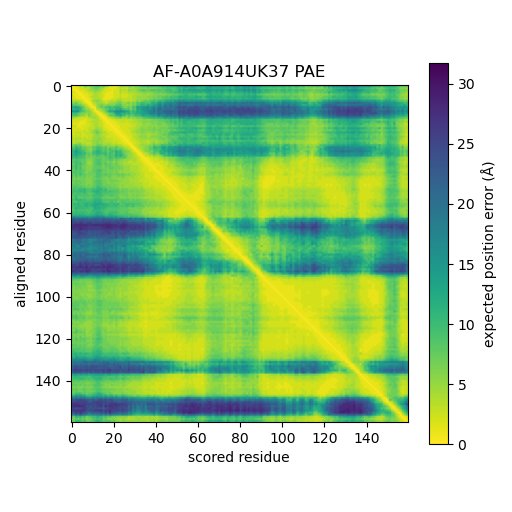9 P2X purinoreceptor extracellular domain superfamily [G3DSA:2.60.490.10] (1-160)
  IPR059116 ATP P2X receptor-like [PF00864] (1-155)
  IPR059116 ATP P2X receptor-like [PTHR10125] (1-155)